Protein AF-A0A538LEH0-F1 (afdb_monomer_lite)

Sequence (180 aa):
MYPFARIGRRARAALLVLVGAIAGGAALAVADIPDTGGVIHGCFTVDSGGAPKPAPNFYVIDPGAGQSCKTGERSLNWSAQGPPGPQGPRGPAGTGLTINTRLIKPSAPAVGHIVVGSGKHKFGSDILALSFGNSSASGAGAGKVKFKEFTVMKKVDKASPLFFKHCASGSHYKTVTISM

Radius of gyration: 37.46 Å; chains: 1; bounding box: 62×91×80 Å

Secondary structure (DSSP, 8-state):
--------HHHHHHHHHHHHHHH---------SS-TTSEEEEEEEB-TTSPBPSSS-EEEE-GGGT--PPTTEEEEEEESSPPPPPPPPPPPPP---B----S--TTSPPSEEEEESSGGG-EEEEEEEEEE-------SS-----PPPEEEEE---TTHHHHHHHHHTTPPPS-EEEE-

Structure (mmCIF, N/CA/C/O backbone):
data_AF-A0A538LEH0-F1
#
_entry.id   AF-A0A538LEH0-F1
#
loop_
_atom_site.group_PDB
_atom_site.id
_atom_site.type_symbol
_atom_site.label_atom_id
_atom_site.label_alt_id
_atom_site.label_comp_id
_atom_site.label_asym_id
_atom_site.label_entity_id
_atom_site.label_seq_id
_atom_site.pdbx_PDB_ins_code
_atom_site.Cartn_x
_atom_site.Cartn_y
_atom_site.Cartn_z
_atom_site.occupancy
_atom_site.B_iso_or_equiv
_atom_site.auth_seq_id
_atom_site.auth_comp_id
_atom_site.auth_asym_id
_atom_site.auth_atom_id
_atom_site.pdbx_PDB_model_num
ATOM 1 N N . MET A 1 1 ? -7.137 -70.575 16.749 1.00 38.94 1 MET A N 1
ATOM 2 C CA . MET A 1 1 ? -6.576 -70.865 18.085 1.00 38.94 1 MET A CA 1
ATOM 3 C C . MET A 1 1 ? -5.643 -69.709 18.443 1.00 38.94 1 MET A C 1
ATOM 5 O O . MET A 1 1 ? -4.494 -69.723 18.037 1.00 38.94 1 MET A O 1
ATOM 9 N N . TYR A 1 2 ? -6.161 -68.660 19.091 1.00 37.16 2 TYR A N 1
ATOM 10 C CA . TYR A 1 2 ? -5.365 -67.553 19.644 1.00 37.16 2 TYR A CA 1
ATOM 11 C C . TYR A 1 2 ? -5.696 -67.477 21.139 1.00 37.16 2 TYR A C 1
ATOM 13 O O . TYR A 1 2 ? -6.874 -67.328 21.471 1.00 37.16 2 TYR A O 1
ATOM 21 N N . PRO A 1 3 ? -4.729 -67.661 22.053 1.00 47.88 3 PRO A N 1
ATOM 22 C CA . PRO A 1 3 ? -5.023 -67.680 23.476 1.00 47.88 3 PRO A CA 1
ATOM 23 C C . PRO A 1 3 ? -5.275 -66.253 23.975 1.00 47.88 3 PRO A C 1
ATOM 25 O O . PRO A 1 3 ? -4.404 -65.389 23.896 1.00 47.88 3 PRO A O 1
ATOM 28 N N . PHE A 1 4 ? -6.465 -66.008 24.525 1.00 47.44 4 PHE A N 1
ATOM 29 C CA . PHE A 1 4 ? -6.741 -64.805 25.305 1.00 47.44 4 PHE A CA 1
ATOM 30 C C . PHE A 1 4 ? -5.928 -64.870 26.604 1.00 47.44 4 PHE A C 1
ATOM 32 O O . PHE A 1 4 ? -6.312 -65.527 27.573 1.00 47.44 4 PHE A O 1
ATOM 39 N N . ALA A 1 5 ? -4.767 -64.216 26.611 1.00 53.06 5 ALA A N 1
ATOM 40 C CA . ALA A 1 5 ? -3.942 -64.070 27.799 1.00 53.06 5 ALA A CA 1
ATOM 41 C C . ALA A 1 5 ? -4.724 -63.315 28.892 1.00 53.06 5 ALA A C 1
ATOM 43 O O . ALA A 1 5 ? -5.289 -62.245 28.655 1.00 53.06 5 ALA A O 1
ATOM 44 N N . ARG A 1 6 ? -4.759 -63.868 30.112 1.00 55.00 6 ARG A N 1
ATOM 45 C CA . ARG A 1 6 ? -5.335 -63.205 31.292 1.00 55.00 6 ARG A CA 1
ATOM 46 C C . ARG A 1 6 ? -4.516 -61.951 31.620 1.00 55.00 6 ARG A C 1
ATOM 48 O O . ARG A 1 6 ? -3.46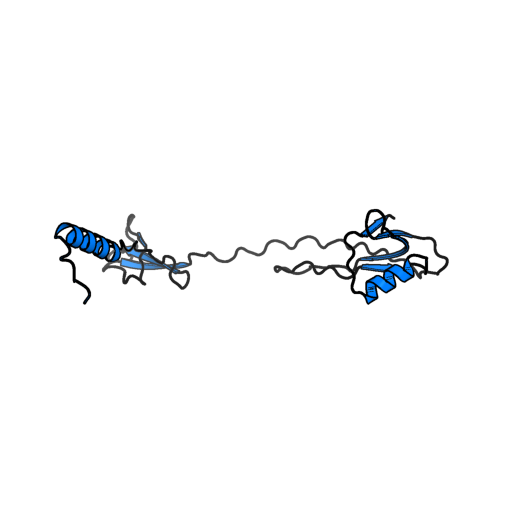4 -62.036 32.243 1.00 55.00 6 ARG A O 1
ATOM 55 N N . ILE A 1 7 ? -5.013 -60.785 31.215 1.00 58.91 7 ILE A N 1
ATOM 56 C CA . ILE A 1 7 ? -4.410 -59.481 31.527 1.00 58.91 7 ILE A CA 1
ATOM 57 C C . ILE A 1 7 ? -4.462 -59.250 33.046 1.00 58.91 7 ILE A C 1
ATOM 59 O O . ILE A 1 7 ? -5.539 -59.186 33.646 1.00 58.91 7 ILE A O 1
ATOM 63 N N . GLY A 1 8 ? -3.284 -59.148 33.669 1.00 60.50 8 GLY A N 1
ATOM 64 C CA . GLY A 1 8 ? -3.117 -59.016 35.116 1.00 60.50 8 GLY A CA 1
ATOM 65 C C . GLY A 1 8 ? -3.699 -57.720 35.693 1.00 60.50 8 GLY A C 1
ATOM 66 O O . GLY A 1 8 ? -3.799 -56.693 35.023 1.00 60.50 8 GLY A O 1
ATOM 67 N N . ARG A 1 9 ? -4.051 -57.753 36.985 1.00 58.47 9 ARG A N 1
ATOM 68 C CA . ARG A 1 9 ? -4.721 -56.659 37.722 1.00 58.47 9 ARG A CA 1
ATOM 69 C C . ARG A 1 9 ? -3.987 -55.309 37.625 1.00 58.47 9 ARG A C 1
ATOM 71 O O . ARG A 1 9 ? -4.636 -54.270 37.590 1.00 58.47 9 ARG A O 1
ATOM 78 N N . ARG A 1 10 ? -2.653 -55.331 37.504 1.00 57.00 10 ARG A N 1
ATOM 79 C CA . ARG A 1 10 ? -1.810 -54.133 37.318 1.00 57.00 10 ARG A CA 1
ATOM 80 C C . ARG A 1 10 ? -1.949 -53.508 35.924 1.00 57.00 10 ARG A C 1
ATOM 82 O O . ARG A 1 10 ? -1.985 -52.290 35.813 1.00 57.00 10 ARG A O 1
ATOM 89 N N . ALA A 1 11 ? -2.115 -54.325 34.885 1.00 60.06 11 ALA A N 1
ATOM 90 C CA . ALA A 1 11 ? -2.344 -53.846 33.522 1.00 60.06 11 ALA A CA 1
ATOM 91 C C . ALA A 1 11 ? -3.757 -53.261 33.346 1.00 60.06 11 ALA A C 1
ATOM 93 O O . ALA A 1 11 ? -3.921 -52.274 32.641 1.00 60.06 11 ALA A O 1
ATOM 94 N N . ARG A 1 12 ? -4.765 -53.794 34.057 1.00 56.72 12 ARG A N 1
ATOM 95 C CA . ARG A 1 12 ? -6.114 -53.192 34.110 1.00 56.72 12 ARG A CA 1
ATOM 96 C C . ARG A 1 12 ? -6.124 -51.825 34.799 1.00 56.72 12 ARG A C 1
ATOM 98 O O . ARG A 1 12 ? -6.805 -50.923 34.330 1.00 56.72 12 ARG A O 1
ATOM 105 N N . ALA A 1 13 ? -5.357 -51.665 35.880 1.00 57.72 13 ALA A N 1
ATOM 106 C CA . ALA A 1 13 ? -5.230 -50.381 36.568 1.00 57.72 13 ALA A CA 1
ATOM 107 C C . ALA A 1 13 ? -4.553 -49.322 35.680 1.00 57.72 13 ALA A C 1
ATOM 109 O O . ALA A 1 13 ? -5.044 -48.202 35.592 1.00 57.72 13 ALA A O 1
ATOM 110 N N . ALA A 1 14 ? -3.492 -49.696 34.956 1.00 58.25 14 ALA A N 1
ATOM 111 C CA . ALA A 1 14 ? -2.831 -48.801 34.004 1.00 58.25 14 ALA A CA 1
ATOM 112 C C . ALA A 1 14 ? -3.769 -48.357 32.865 1.00 58.25 14 ALA A C 1
ATOM 114 O O . ALA A 1 14 ? -3.773 -47.187 32.494 1.00 58.25 14 ALA A O 1
ATOM 115 N N . LEU A 1 15 ? -4.612 -49.264 32.360 1.00 55.53 15 LEU A N 1
ATOM 116 C CA . LEU A 1 15 ? -5.589 -48.964 31.308 1.00 55.53 15 LEU A CA 1
ATOM 117 C C . LEU A 1 15 ? -6.691 -48.004 31.786 1.00 55.53 15 LEU A C 1
ATOM 119 O O . LEU A 1 15 ? -7.082 -47.112 31.042 1.00 55.53 15 LEU A O 1
ATOM 123 N N . LEU A 1 16 ? -7.150 -48.131 33.035 1.00 57.22 16 LEU A N 1
ATOM 124 C CA . LEU A 1 16 ? -8.143 -47.218 33.615 1.00 57.22 16 LEU A CA 1
ATOM 125 C C . LEU A 1 16 ? -7.574 -45.819 33.886 1.00 57.22 16 LEU A C 1
ATOM 127 O O . LEU A 1 16 ? -8.279 -44.836 33.683 1.00 57.22 16 LEU A O 1
ATOM 131 N N . VAL A 1 17 ? -6.303 -45.712 34.285 1.00 58.59 17 VAL A N 1
ATOM 132 C CA . VAL A 1 17 ? -5.624 -44.413 34.439 1.00 58.59 17 VAL A CA 1
ATOM 133 C C . VAL A 1 17 ? -5.439 -43.732 33.079 1.00 58.59 17 VAL A C 1
ATOM 135 O O . VAL A 1 17 ? -5.662 -42.529 32.969 1.00 58.59 17 VAL A O 1
ATOM 138 N N . LEU A 1 18 ? -5.120 -44.495 32.026 1.00 52.88 18 LEU A N 1
ATOM 139 C CA . LEU A 1 18 ? -4.997 -43.958 30.668 1.00 52.88 18 LEU A CA 1
ATOM 140 C C . LEU A 1 18 ? -6.341 -43.449 30.118 1.00 52.88 18 LEU A C 1
ATOM 142 O O . LEU A 1 18 ? -6.390 -42.388 29.509 1.00 52.88 18 LEU A O 1
ATOM 146 N N . VAL A 1 19 ? -7.438 -44.174 30.364 1.00 53.03 19 VAL A N 1
ATOM 147 C CA . VAL A 1 19 ? -8.794 -43.754 29.960 1.00 53.03 19 VAL A CA 1
ATOM 148 C C . VAL A 1 19 ? -9.275 -42.563 30.800 1.00 53.03 19 VAL A C 1
ATOM 150 O O . VAL A 1 19 ? -9.879 -41.636 30.263 1.00 53.03 19 VAL A O 1
ATOM 153 N N . GLY A 1 20 ? -8.947 -42.529 32.096 1.00 49.38 20 GLY A N 1
ATOM 154 C CA . GLY A 1 20 ? -9.235 -41.393 32.976 1.00 49.38 20 GLY A CA 1
ATOM 155 C C . GLY A 1 20 ? -8.518 -40.106 32.556 1.00 49.38 20 GLY A C 1
ATOM 156 O O . GLY A 1 20 ? -9.102 -39.031 32.645 1.00 49.38 20 GLY A O 1
ATOM 157 N N . ALA A 1 21 ? -7.299 -40.206 32.018 1.00 53.34 21 ALA A N 1
ATOM 158 C CA . ALA A 1 21 ? -6.556 -39.059 31.491 1.00 53.34 21 ALA A CA 1
ATOM 159 C C . ALA A 1 21 ? -7.148 -38.487 30.186 1.00 53.34 21 ALA A C 1
ATOM 161 O O . ALA A 1 21 ? -6.946 -37.312 29.899 1.00 53.34 21 ALA A O 1
ATOM 162 N N . ILE A 1 22 ? -7.910 -39.279 29.419 1.00 50.09 22 ILE A N 1
ATOM 163 C CA . ILE A 1 22 ? -8.610 -38.808 28.208 1.00 50.09 22 ILE A CA 1
ATOM 164 C C . ILE A 1 22 ? -9.943 -38.126 28.571 1.00 50.09 22 ILE A C 1
ATOM 166 O O . ILE A 1 22 ? -10.380 -37.218 27.871 1.00 50.09 22 ILE A O 1
ATOM 170 N N . ALA A 1 23 ? -10.570 -38.511 29.689 1.00 44.56 23 ALA A N 1
ATOM 171 C CA . ALA A 1 23 ? -11.797 -37.879 30.191 1.00 44.56 23 ALA A CA 1
ATOM 172 C C . ALA A 1 23 ? -11.540 -36.672 31.120 1.00 44.56 23 ALA A C 1
ATOM 174 O O . ALA A 1 23 ? -12.428 -35.847 31.321 1.00 44.56 23 ALA A O 1
ATOM 175 N N . GLY A 1 24 ? -10.334 -36.549 31.680 1.00 46.44 24 GLY A N 1
ATOM 176 C CA . GLY A 1 24 ? -9.920 -35.465 32.574 1.00 46.44 24 GLY A CA 1
ATOM 177 C C . GLY A 1 24 ? -9.430 -34.218 31.838 1.00 46.44 24 GLY A C 1
ATOM 178 O O . GLY A 1 24 ? -8.348 -33.718 32.132 1.00 46.44 24 GLY A O 1
ATOM 179 N N . GLY A 1 25 ? -10.194 -33.724 30.865 1.00 44.69 25 GLY A N 1
ATOM 180 C CA . GLY A 1 25 ? -9.933 -32.420 30.265 1.00 44.69 25 GLY A CA 1
ATOM 181 C C . GLY A 1 25 ? -10.299 -31.323 31.260 1.00 44.69 25 GLY A C 1
ATOM 182 O O . GLY A 1 25 ? -11.479 -31.074 31.493 1.00 44.69 25 GLY A O 1
ATOM 183 N N . ALA A 1 26 ? -9.307 -30.653 31.847 1.00 48.19 26 ALA A N 1
ATOM 184 C CA . ALA A 1 26 ? -9.532 -29.340 32.435 1.00 48.19 26 ALA A CA 1
ATOM 185 C C . ALA A 1 26 ? -9.948 -28.409 31.290 1.00 48.19 26 ALA A C 1
ATOM 187 O O . ALA A 1 26 ? -9.103 -27.921 30.540 1.00 48.19 26 ALA A O 1
ATOM 188 N N . ALA A 1 27 ? -11.256 -28.223 31.108 1.00 45.22 27 ALA A N 1
ATOM 189 C CA . ALA A 1 27 ? -11.771 -27.166 30.262 1.00 45.22 27 ALA A CA 1
ATOM 190 C C . ALA A 1 27 ? -11.332 -25.851 30.908 1.00 45.22 27 ALA A C 1
ATOM 192 O O . ALA A 1 27 ? -11.924 -25.388 31.882 1.00 45.22 27 ALA A O 1
ATOM 193 N N . LEU A 1 28 ? -10.235 -25.281 30.411 1.00 44.34 28 LEU A N 1
ATOM 194 C CA . LEU A 1 28 ? -9.966 -23.869 30.609 1.00 44.34 28 LEU A CA 1
ATOM 195 C C . LEU A 1 28 ? -11.196 -23.168 30.034 1.00 44.34 28 LEU A C 1
ATOM 197 O O . LEU A 1 28 ? -11.441 -23.258 28.832 1.00 44.34 28 LEU A O 1
ATOM 201 N N . ALA A 1 29 ? -12.018 -22.576 30.899 1.00 48.16 29 ALA A N 1
ATOM 202 C CA . ALA A 1 29 ? -13.119 -21.729 30.480 1.00 48.16 29 ALA A CA 1
ATOM 203 C C . ALA A 1 29 ? -12.494 -20.510 29.797 1.00 48.16 29 ALA A C 1
ATOM 205 O O . ALA A 1 29 ? -12.155 -19.521 30.443 1.00 48.16 29 ALA A O 1
ATOM 206 N N . VAL A 1 30 ? -12.228 -20.639 28.500 1.00 51.69 30 VAL A N 1
ATOM 207 C CA . VAL A 1 30 ? -11.904 -19.506 27.650 1.00 51.69 30 VAL A CA 1
ATOM 208 C C . VAL A 1 30 ? -13.203 -18.725 27.566 1.00 51.69 30 VAL A C 1
ATOM 210 O O . VAL A 1 30 ? -14.153 -19.180 26.941 1.00 51.69 30 VAL A O 1
ATOM 213 N N . ALA A 1 31 ? -13.273 -17.620 28.301 1.00 58.66 31 ALA A N 1
ATOM 214 C CA . ALA A 1 31 ? -14.353 -16.670 28.122 1.00 58.66 31 ALA A CA 1
ATOM 215 C C . ALA A 1 31 ? -14.130 -15.984 26.771 1.00 58.66 31 ALA A C 1
ATOM 217 O O . ALA A 1 31 ? -13.056 -15.411 26.552 1.00 58.66 31 ALA A O 1
ATOM 218 N N . ASP A 1 32 ? -15.118 -16.045 25.879 1.00 65.00 32 ASP A N 1
ATOM 219 C CA . ASP A 1 32 ? -15.100 -15.309 24.609 1.00 65.00 32 ASP A CA 1
ATOM 220 C C . ASP A 1 32 ? -15.456 -13.846 24.901 1.00 65.00 32 ASP A C 1
ATOM 222 O O . ASP A 1 32 ? -16.566 -13.369 24.675 1.00 65.00 32 ASP A O 1
ATOM 226 N N . ILE A 1 33 ? -14.495 -13.140 25.502 1.00 72.56 33 ILE A N 1
ATOM 227 C CA . ILE A 1 33 ? -14.541 -11.700 25.738 1.00 72.56 33 ILE A CA 1
ATOM 228 C C . ILE A 1 33 ? -13.459 -11.082 24.847 1.00 72.56 33 ILE A C 1
ATOM 230 O O . ILE A 1 33 ? -12.271 -11.224 25.155 1.00 72.56 33 ILE A O 1
ATOM 234 N N . PRO A 1 34 ? -13.812 -10.373 23.765 1.00 82.75 34 PRO A N 1
ATOM 235 C CA . PRO A 1 34 ? -15.151 -9.931 23.356 1.00 82.75 34 PRO A CA 1
ATOM 236 C C . PRO A 1 34 ? -15.981 -11.061 22.730 1.00 82.75 34 PRO A C 1
ATOM 238 O O . PRO A 1 34 ? -15.404 -12.026 22.233 1.00 82.75 34 PRO A O 1
ATOM 241 N N . ASP A 1 35 ? -17.309 -10.908 22.702 1.00 84.56 35 ASP A N 1
ATOM 242 C CA . ASP A 1 35 ? -18.204 -11.875 22.060 1.00 84.56 35 ASP A CA 1
ATOM 243 C C . ASP A 1 35 ? -17.914 -12.016 20.550 1.00 84.56 35 ASP A C 1
ATOM 245 O O . ASP A 1 35 ? -17.121 -11.275 19.958 1.00 84.56 35 ASP A O 1
ATOM 249 N N . THR A 1 36 ? -18.605 -12.937 19.870 1.00 83.62 36 THR A N 1
ATOM 250 C CA . THR A 1 36 ? -18.440 -13.124 18.413 1.00 83.62 36 THR A CA 1
ATOM 251 C C . THR A 1 36 ? -18.724 -11.863 17.577 1.00 83.62 36 THR A C 1
ATOM 253 O O . THR A 1 36 ? -18.316 -11.797 16.418 1.00 83.62 36 THR A O 1
ATOM 256 N N . GLY A 1 37 ? -19.415 -10.866 18.141 1.00 81.81 37 GLY A N 1
ATOM 257 C CA . GLY A 1 37 ? -19.692 -9.563 17.538 1.00 81.81 37 GLY A CA 1
ATOM 258 C C . GLY A 1 37 ? -18.706 -8.454 17.931 1.00 81.81 37 GLY A C 1
ATOM 259 O O . GLY A 1 37 ? -18.876 -7.320 17.483 1.00 81.81 37 GLY A O 1
ATOM 260 N N . GLY A 1 38 ? -17.677 -8.742 18.736 1.00 86.75 38 GLY A N 1
ATOM 261 C CA . GLY A 1 38 ? -16.699 -7.758 19.207 1.00 86.75 38 GLY A CA 1
ATOM 262 C C . GLY A 1 38 ? -17.158 -6.931 20.416 1.00 86.75 38 GLY A C 1
ATOM 263 O O . GLY A 1 38 ? -16.517 -5.926 20.746 1.00 86.75 38 GLY A O 1
ATOM 264 N N . VAL A 1 39 ? -18.252 -7.321 21.074 1.00 89.69 39 VAL A N 1
ATOM 265 C CA . VAL A 1 39 ? -18.857 -6.614 22.207 1.00 89.69 39 VAL A CA 1
ATOM 266 C C . VAL A 1 39 ? -18.393 -7.226 23.526 1.00 89.69 39 VAL A C 1
ATOM 268 O O . VAL A 1 39 ? -18.382 -8.437 23.724 1.00 89.69 39 VAL A O 1
ATOM 271 N N . ILE A 1 40 ? -18.002 -6.365 24.458 1.00 92.62 40 ILE A N 1
ATOM 272 C CA . ILE A 1 40 ? -17.715 -6.718 25.841 1.00 92.62 40 ILE A CA 1
ATOM 273 C C . ILE A 1 40 ? -18.951 -6.390 26.675 1.00 92.62 40 ILE A C 1
ATOM 275 O O . ILE A 1 40 ? -19.482 -5.277 26.611 1.00 92.62 40 ILE A O 1
ATOM 279 N N . HIS A 1 41 ? -19.389 -7.362 27.469 1.00 93.44 41 HIS A N 1
ATOM 280 C CA . HIS A 1 41 ? -20.551 -7.257 28.338 1.00 93.44 41 HIS A CA 1
ATOM 281 C C . HIS A 1 41 ? -20.116 -7.139 29.794 1.00 93.44 41 HIS A C 1
ATOM 283 O O . HIS A 1 41 ? -19.302 -7.919 30.278 1.00 93.44 41 HIS A O 1
ATOM 289 N N . GLY A 1 42 ? -20.676 -6.184 30.523 1.00 94.50 42 GLY A N 1
ATOM 290 C CA . GLY A 1 42 ? -20.444 -6.034 31.951 1.00 94.50 42 GLY A CA 1
ATOM 291 C C . GLY A 1 42 ? -21.723 -5.729 32.708 1.00 94.50 42 GLY A C 1
ATOM 292 O O . GLY A 1 42 ? -22.737 -5.330 32.134 1.00 94.50 42 GLY A O 1
ATOM 293 N N . CYS A 1 43 ? -21.657 -5.911 34.017 1.00 96.06 43 CYS A N 1
ATOM 294 C CA . CYS A 1 43 ? -22.725 -5.597 34.947 1.00 96.06 43 CYS A CA 1
ATOM 295 C C . CYS A 1 43 ? -22.199 -4.656 36.021 1.00 96.06 43 CYS A C 1
ATOM 297 O O . CYS A 1 43 ? -21.053 -4.780 36.461 1.00 96.06 43 CYS A O 1
ATOM 299 N N . PHE A 1 44 ? -23.045 -3.725 36.459 1.00 96.19 44 PHE A N 1
ATOM 300 C CA . PHE A 1 44 ? -22.762 -2.901 37.624 1.00 96.19 44 PHE A CA 1
ATOM 301 C C . PHE A 1 44 ? -23.941 -2.803 38.583 1.00 96.19 44 PHE A C 1
ATOM 303 O O . PHE A 1 44 ? -25.094 -2.781 38.160 1.00 96.19 44 PHE A O 1
ATOM 310 N N . THR A 1 45 ? -23.664 -2.711 39.884 1.00 95.50 45 THR A N 1
ATOM 311 C CA . THR A 1 45 ? -24.715 -2.582 40.903 1.00 95.50 45 THR A CA 1
ATOM 312 C C . THR A 1 45 ? -25.281 -1.167 40.946 1.00 95.50 45 THR A C 1
ATOM 314 O O . THR A 1 45 ? -24.521 -0.190 40.962 1.00 95.50 45 THR A O 1
ATOM 317 N N . VAL A 1 46 ? -26.604 -1.065 41.063 1.00 94.31 46 VAL A N 1
ATOM 318 C CA . VAL A 1 46 ? -27.327 0.200 41.237 1.00 94.31 46 VAL A CA 1
ATOM 319 C C . VAL A 1 46 ? -27.995 0.285 42.610 1.00 94.31 46 VAL A C 1
ATOM 321 O O . VAL A 1 46 ? -28.220 -0.727 43.279 1.00 94.31 46 VAL A O 1
ATOM 324 N N . ASP A 1 47 ? -28.261 1.498 43.083 1.00 93.12 47 ASP A N 1
ATOM 325 C CA . ASP A 1 47 ? -29.111 1.741 44.248 1.00 93.12 47 ASP A CA 1
ATOM 326 C C . ASP A 1 47 ? -30.610 1.619 43.901 1.00 93.12 47 ASP A C 1
ATOM 328 O O . ASP A 1 47 ? -30.990 1.316 42.768 1.00 93.12 47 ASP A O 1
ATOM 332 N N . SER A 1 48 ? -31.482 1.834 44.889 1.00 88.62 48 SER A N 1
ATOM 333 C CA . SER A 1 48 ? -32.938 1.806 44.695 1.00 88.62 48 SER A CA 1
ATOM 334 C C . SER A 1 48 ? -33.450 2.903 43.751 1.00 88.62 48 SER A C 1
ATOM 336 O O . SER A 1 48 ? -34.540 2.759 43.203 1.00 88.62 48 SER A O 1
ATOM 338 N N . GLY A 1 49 ? -32.674 3.972 43.541 1.00 88.44 49 GLY A N 1
ATOM 339 C CA . GLY A 1 49 ? -32.948 5.034 42.572 1.00 88.44 49 GLY A CA 1
ATOM 340 C C . GLY A 1 49 ? -32.403 4.745 41.169 1.00 88.44 49 GLY A C 1
ATOM 341 O O . GLY A 1 49 ? -32.674 5.502 40.239 1.00 88.44 49 GLY A O 1
ATOM 342 N N . GLY A 1 50 ? -31.659 3.650 40.988 1.00 86.69 50 GLY A N 1
ATOM 343 C CA . GLY A 1 50 ? -31.036 3.272 39.722 1.00 86.69 50 GLY A CA 1
ATOM 344 C C . GLY A 1 50 ? -29.672 3.919 39.457 1.00 86.69 50 GLY A C 1
ATOM 345 O O . GLY A 1 50 ? -29.132 3.721 38.367 1.00 86.69 50 GLY A O 1
ATOM 346 N N . ALA A 1 51 ? -29.102 4.660 40.410 1.00 89.44 51 ALA A N 1
ATOM 347 C CA . ALA A 1 51 ? -27.775 5.248 40.280 1.00 89.44 51 ALA A CA 1
ATOM 348 C C . ALA A 1 51 ? -26.674 4.207 40.567 1.00 89.44 51 ALA A C 1
ATOM 350 O O . ALA A 1 51 ? -26.862 3.335 41.420 1.00 89.44 51 ALA A O 1
ATOM 351 N N . PRO A 1 52 ? -25.513 4.264 39.884 1.00 91.56 52 PRO A N 1
ATOM 352 C CA . PRO A 1 52 ? -24.393 3.369 40.165 1.00 91.56 52 PRO A CA 1
ATOM 353 C C . PRO A 1 52 ? -23.896 3.523 41.607 1.00 91.56 52 PRO A C 1
ATOM 355 O O . PRO A 1 52 ? -23.615 4.633 42.059 1.00 91.56 52 PRO A O 1
ATOM 358 N N . LYS A 1 53 ? -23.732 2.406 42.322 1.00 92.31 53 LYS A N 1
ATOM 359 C CA . LYS A 1 53 ? -23.097 2.409 43.652 1.00 92.31 53 LYS A CA 1
ATOM 360 C C . LYS A 1 53 ? -21.595 2.721 43.555 1.00 92.31 53 LYS A C 1
ATOM 362 O O . LYS A 1 53 ? -21.008 2.468 42.508 1.00 92.31 53 LYS A O 1
ATOM 367 N N . PRO A 1 54 ? -20.943 3.231 44.613 1.00 89.81 54 PRO A N 1
ATOM 368 C CA . PRO A 1 54 ? -19.490 3.407 44.625 1.00 89.81 54 PRO A CA 1
ATOM 369 C C . PRO A 1 54 ? -18.739 2.072 44.464 1.00 89.81 54 PRO A C 1
ATOM 371 O O . PRO A 1 54 ? -19.260 1.009 44.800 1.00 89.81 54 PRO A O 1
ATOM 374 N N . ALA A 1 55 ? -17.515 2.138 43.934 1.00 84.06 55 ALA A N 1
ATOM 375 C CA . ALA A 1 55 ? -16.681 0.974 43.632 1.00 84.06 55 ALA A CA 1
ATOM 376 C C . ALA A 1 55 ? -16.277 0.161 44.891 1.00 84.06 55 ALA A C 1
ATOM 378 O O . ALA A 1 55 ? -16.145 0.750 45.967 1.00 84.06 55 ALA A O 1
ATOM 379 N N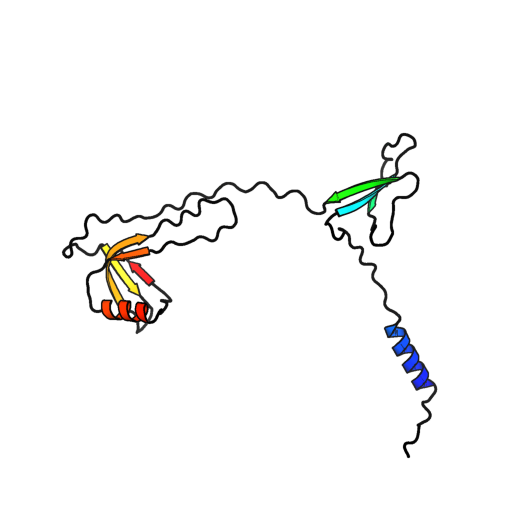 . PRO A 1 56 ? -16.005 -1.158 44.765 1.00 78.38 56 PRO A N 1
ATOM 380 C CA . PRO A 1 56 ? -16.070 -1.961 43.540 1.00 78.38 56 PRO A CA 1
ATOM 381 C C . PRO A 1 56 ? -17.508 -2.401 43.229 1.00 78.38 56 PRO A C 1
ATOM 383 O O . PRO A 1 56 ? -18.136 -3.115 44.005 1.00 78.38 56 PRO A O 1
ATOM 386 N N . ASN A 1 57 ? -18.025 -1.983 42.074 1.00 90.31 57 ASN A N 1
ATOM 387 C CA . ASN A 1 57 ? -19.419 -2.186 41.682 1.00 90.31 57 ASN A CA 1
ATOM 388 C C . ASN A 1 57 ? -19.577 -2.732 40.258 1.00 90.31 57 ASN A C 1
ATOM 390 O O . ASN A 1 57 ? -20.716 -2.852 39.832 1.00 90.31 57 ASN A O 1
ATOM 394 N N . PHE A 1 58 ? -18.489 -3.018 39.532 1.00 94.00 58 PHE A N 1
ATOM 395 C CA . PHE A 1 58 ? -18.491 -3.408 38.119 1.00 94.00 58 PHE A CA 1
ATOM 396 C C . PHE A 1 58 ? -17.714 -4.710 37.891 1.00 94.00 58 PHE A C 1
ATOM 398 O O . PHE A 1 58 ? -16.633 -4.890 38.453 1.00 94.00 58 PHE A O 1
ATOM 405 N N . TYR A 1 59 ? -18.238 -5.590 37.040 1.00 93.25 59 TYR A N 1
ATOM 406 C CA . TYR A 1 59 ? -17.551 -6.797 36.583 1.00 93.25 59 TYR A CA 1
ATOM 407 C C . TYR A 1 59 ? -17.979 -7.178 35.161 1.00 93.25 59 TYR A C 1
ATOM 409 O O . TYR A 1 59 ? -19.062 -6.814 34.706 1.00 93.25 59 TYR A O 1
ATOM 417 N N . VAL A 1 60 ? -17.109 -7.903 34.457 1.00 94.06 60 VAL A N 1
ATOM 418 C CA . VAL A 1 60 ? -17.349 -8.398 33.092 1.00 94.06 60 VAL A CA 1
ATOM 419 C C . VAL A 1 60 ? -18.064 -9.748 33.159 1.00 94.06 60 VAL A C 1
ATOM 421 O O . VAL A 1 60 ? -17.774 -10.547 34.050 1.00 94.06 60 VAL A O 1
ATOM 424 N N . ILE A 1 61 ? -18.990 -9.989 32.234 1.00 93.19 61 ILE A N 1
ATOM 425 C CA . ILE A 1 61 ? -19.723 -11.249 32.089 1.00 93.19 61 ILE A CA 1
ATOM 426 C C . ILE A 1 61 ? -19.529 -11.838 30.691 1.00 93.19 61 ILE A C 1
ATOM 428 O O . ILE A 1 61 ? -19.266 -11.112 29.734 1.00 93.19 61 ILE A O 1
ATOM 432 N N . ASP A 1 62 ? -19.719 -13.149 30.582 1.00 91.50 62 ASP A N 1
ATOM 433 C CA . ASP A 1 62 ? -19.793 -13.887 29.320 1.00 91.50 62 ASP A CA 1
ATOM 434 C C . ASP A 1 62 ? -21.221 -14.441 29.112 1.00 91.50 62 ASP A C 1
ATOM 436 O O . ASP A 1 62 ? -21.571 -15.498 29.657 1.00 91.50 62 ASP A O 1
ATOM 440 N N . PRO A 1 63 ? -22.078 -13.739 28.343 1.00 89.69 63 PRO A N 1
ATOM 441 C CA . PRO A 1 63 ? -23.413 -14.228 28.005 1.00 89.69 63 PRO A CA 1
ATOM 442 C C . PRO A 1 63 ? -23.414 -15.529 27.192 1.00 89.69 63 PRO A C 1
ATOM 444 O O . PRO A 1 63 ? -24.368 -16.299 27.296 1.00 89.69 63 PRO A O 1
ATOM 447 N N . GLY A 1 64 ? -22.357 -15.808 26.418 1.00 85.94 64 GLY A N 1
ATOM 448 C CA . GLY A 1 64 ? -22.196 -17.060 25.672 1.00 85.94 64 GLY A CA 1
ATOM 449 C C . GLY A 1 64 ? -22.005 -18.265 26.595 1.00 85.94 64 GLY A C 1
ATOM 450 O O . GLY A 1 64 ? -22.496 -19.356 26.309 1.00 85.94 64 GLY A O 1
ATOM 451 N N . ALA A 1 65 ? -21.396 -18.041 27.761 1.00 87.69 65 ALA A N 1
ATOM 452 C CA . ALA A 1 65 ? -21.309 -19.004 28.857 1.00 87.69 65 ALA A CA 1
ATOM 453 C C . ALA A 1 65 ? -22.555 -19.022 29.775 1.00 87.69 65 ALA A C 1
ATOM 455 O O . ALA A 1 65 ? -22.541 -19.670 30.825 1.00 87.69 65 ALA A O 1
ATOM 456 N N . GLY A 1 66 ? -23.632 -18.314 29.413 1.00 88.50 66 GLY A N 1
ATOM 457 C CA . GLY A 1 66 ? -24.877 -18.253 30.184 1.00 88.50 66 GLY A CA 1
ATOM 458 C C . GLY A 1 66 ? -24.840 -17.309 31.390 1.00 88.50 66 GLY A C 1
ATOM 459 O O . GLY A 1 66 ? -25.695 -17.413 32.270 1.00 88.50 66 GLY A O 1
ATOM 460 N N . GLN A 1 67 ? -23.867 -16.396 31.466 1.00 92.19 67 GLN A N 1
ATOM 461 C CA . GLN A 1 67 ? -23.811 -15.397 32.532 1.00 92.19 67 GLN A CA 1
ATOM 462 C C . GLN A 1 67 ? -24.740 -14.212 32.238 1.00 92.19 67 GLN A C 1
ATOM 464 O O . GLN A 1 67 ? -24.858 -13.746 31.108 1.00 92.19 67 GLN A O 1
ATOM 469 N N . SER A 1 68 ? -25.375 -13.678 33.279 1.00 93.38 68 SER A N 1
ATOM 470 C CA . SER A 1 68 ? -26.256 -12.511 33.193 1.00 93.38 68 SER A CA 1
ATOM 471 C C . SER A 1 68 ? -26.129 -11.637 34.438 1.00 93.38 68 SER A C 1
ATOM 473 O O . SER A 1 68 ? -25.704 -12.114 35.493 1.00 93.38 68 SER A O 1
ATOM 475 N N . CYS A 1 69 ? -26.542 -10.371 34.341 1.00 95.06 69 CYS A N 1
ATOM 476 C CA . CYS A 1 69 ? -26.578 -9.485 35.504 1.00 95.06 69 CYS A CA 1
ATOM 477 C C . CYS A 1 69 ? -27.537 -10.010 36.578 1.00 95.06 69 CYS A C 1
ATOM 479 O O . CYS A 1 69 ? -28.585 -10.589 36.276 1.00 95.06 69 CYS A O 1
ATOM 481 N N . LYS A 1 70 ? -27.168 -9.801 37.842 1.00 93.44 70 LYS A N 1
ATOM 482 C CA . LYS A 1 70 ? -27.945 -10.231 39.008 1.00 93.44 70 LYS A CA 1
ATOM 483 C C . LYS A 1 70 ? -29.027 -9.203 39.343 1.00 93.44 70 LYS A C 1
ATOM 485 O O . LYS A 1 70 ? -29.015 -8.066 38.874 1.00 93.44 70 LYS A O 1
ATOM 490 N N . THR A 1 71 ? -29.967 -9.585 40.203 1.00 92.12 71 THR A N 1
ATOM 491 C CA . THR A 1 71 ? -30.973 -8.655 40.733 1.00 92.12 71 THR A CA 1
ATOM 492 C C . THR A 1 71 ? -30.298 -7.466 41.424 1.00 92.12 71 THR A C 1
ATOM 494 O O . THR A 1 71 ? -29.457 -7.653 42.300 1.00 92.12 71 THR A O 1
ATOM 497 N N . GLY A 1 72 ? -30.686 -6.242 41.049 1.00 90.31 72 GLY A N 1
ATOM 498 C CA . GLY A 1 72 ? -30.070 -5.006 41.554 1.00 90.31 72 GLY A CA 1
ATOM 499 C C . GLY A 1 72 ? -28.858 -4.522 40.746 1.00 90.31 72 GLY A C 1
ATOM 500 O O . GLY A 1 72 ? -28.173 -3.591 41.171 1.00 90.31 72 GLY A O 1
ATOM 501 N N . GLU A 1 73 ? -28.598 -5.123 39.584 1.00 95.88 73 GLU A N 1
ATOM 502 C CA . GLU A 1 73 ? -27.554 -4.706 38.647 1.00 95.88 73 GLU A CA 1
ATOM 503 C C . GLU A 1 73 ? -28.135 -4.224 37.311 1.00 95.88 73 GLU A C 1
ATOM 505 O O . GLU A 1 73 ? -29.272 -4.527 36.946 1.00 95.88 73 GLU A O 1
ATOM 510 N N . ARG A 1 74 ? -27.327 -3.470 36.563 1.00 94.38 74 ARG A N 1
ATOM 511 C CA . ARG A 1 74 ? -27.601 -3.057 35.185 1.00 94.38 74 ARG A CA 1
ATOM 512 C C . ARG A 1 74 ? -26.474 -3.490 34.257 1.00 94.38 74 ARG A C 1
ATOM 514 O O . ARG A 1 74 ? -25.314 -3.523 34.657 1.00 94.38 74 ARG A O 1
ATOM 521 N N . SER A 1 75 ? -26.836 -3.794 33.013 1.00 94.25 75 SER A N 1
ATOM 522 C CA . SER A 1 75 ? -25.889 -4.146 31.953 1.00 94.25 75 SER A CA 1
ATOM 523 C C . SER A 1 75 ? -25.234 -2.895 31.363 1.00 94.25 75 SER A C 1
ATOM 525 O O . SER A 1 75 ? -25.894 -1.876 31.149 1.00 94.25 75 SER A O 1
ATOM 527 N N . LEU A 1 76 ? -23.937 -2.994 31.087 1.00 93.25 76 LEU A N 1
ATOM 528 C CA . LEU A 1 76 ? -23.148 -2.041 30.320 1.00 93.25 76 LEU A CA 1
ATOM 529 C C . LEU A 1 76 ? -22.381 -2.816 29.249 1.00 93.25 76 LEU A C 1
ATOM 531 O O . LEU A 1 76 ? -21.571 -3.676 29.581 1.00 93.25 76 LEU A O 1
ATOM 535 N N . ASN A 1 77 ? -22.615 -2.488 27.981 1.00 92.62 77 ASN A N 1
ATOM 536 C CA . ASN A 1 77 ? -21.984 -3.163 26.849 1.00 92.62 77 ASN A CA 1
ATOM 537 C C . ASN A 1 77 ? -21.162 -2.158 26.041 1.00 92.62 77 ASN A C 1
ATOM 539 O O . ASN A 1 77 ? -21.640 -1.052 25.777 1.00 92.62 77 ASN A O 1
ATOM 543 N N . TRP A 1 78 ? -19.947 -2.527 25.640 1.00 91.19 78 TRP A N 1
ATOM 544 C CA . TRP A 1 78 ? -19.079 -1.672 24.829 1.00 91.19 78 TRP A CA 1
ATOM 545 C C . TRP A 1 78 ? -18.251 -2.487 23.839 1.00 91.19 78 TRP A C 1
ATOM 547 O O . TRP A 1 78 ? -17.930 -3.642 24.084 1.00 91.19 78 TRP A O 1
ATOM 557 N N . SER A 1 79 ? -17.896 -1.889 22.703 1.00 86.75 79 SER A N 1
ATOM 558 C CA . SER A 1 79 ? -17.023 -2.533 21.716 1.00 86.75 79 SER A CA 1
ATOM 559 C C . SER A 1 79 ? -15.580 -2.581 22.219 1.00 86.75 79 SER A C 1
ATOM 561 O O . SER A 1 79 ? -15.064 -1.584 22.730 1.00 86.75 79 SER A O 1
ATOM 563 N N . ALA A 1 80 ? -14.905 -3.712 22.013 1.00 82.38 80 ALA A N 1
ATOM 564 C CA . ALA A 1 80 ? -13.477 -3.851 22.296 1.00 82.38 80 ALA A CA 1
ATOM 565 C C . ALA A 1 80 ? -12.603 -2.987 21.379 1.00 82.38 80 ALA A C 1
ATOM 567 O O . ALA A 1 80 ? -11.502 -2.581 21.752 1.00 82.38 80 ALA A O 1
ATOM 568 N N . GLN A 1 81 ? -13.105 -2.686 20.180 1.00 79.31 81 GLN A N 1
ATOM 569 C CA . GLN A 1 81 ? -12.440 -1.808 19.235 1.00 79.31 81 GLN A CA 1
ATOM 570 C C . GLN A 1 81 ? -13.083 -0.422 19.270 1.00 79.31 81 GLN A C 1
ATOM 572 O O . GLN A 1 81 ? -14.282 -0.266 19.023 1.00 79.31 81 GLN A O 1
ATOM 577 N N . GLY A 1 82 ? -12.268 0.589 19.575 1.00 71.69 82 GLY A N 1
ATOM 578 C CA . GLY A 1 82 ? -12.654 1.988 19.422 1.00 71.69 82 GLY A CA 1
ATOM 579 C C . GLY A 1 82 ? -12.878 2.357 17.949 1.00 71.69 82 GLY A C 1
ATOM 580 O O . GLY A 1 82 ? -12.471 1.610 17.054 1.00 71.69 82 GLY A O 1
ATOM 581 N N . PRO A 1 83 ? -13.510 3.510 17.670 1.00 73.75 83 PRO A N 1
ATOM 582 C CA . PRO A 1 83 ? -13.679 3.981 16.301 1.00 73.75 83 PRO A CA 1
ATOM 583 C C . PRO A 1 83 ? -12.313 4.084 15.599 1.00 73.75 83 PRO A C 1
ATOM 585 O O . PRO A 1 83 ? -11.325 4.451 16.246 1.00 73.75 83 PRO A O 1
ATOM 588 N N . PRO A 1 84 ? -12.227 3.783 14.289 1.00 80.81 84 PRO A N 1
ATOM 589 C CA . PRO A 1 84 ? -11.013 4.022 13.523 1.00 80.81 84 PRO A CA 1
ATOM 590 C C . PRO A 1 84 ? -10.532 5.463 13.721 1.00 80.81 84 PRO A C 1
ATOM 592 O O . PRO A 1 84 ? -11.333 6.399 13.681 1.00 80.81 84 PRO A O 1
ATOM 595 N N . GLY A 1 85 ? -9.228 5.645 13.943 1.00 76.69 85 GLY A N 1
ATOM 596 C CA . GLY A 1 85 ? -8.647 6.982 14.054 1.00 76.69 85 GLY A CA 1
ATOM 597 C C . GLY A 1 85 ? -8.902 7.805 12.782 1.00 76.69 85 GLY A C 1
ATOM 598 O O . GLY A 1 85 ? -9.086 7.226 11.705 1.00 76.69 85 GLY A O 1
ATOM 599 N N . PRO A 1 86 ? -8.905 9.149 12.870 1.00 81.62 86 PRO A N 1
ATOM 600 C CA . PRO A 1 86 ? -9.013 9.978 11.682 1.00 81.62 86 PRO A CA 1
ATOM 601 C C . PRO A 1 86 ? -7.886 9.620 10.719 1.00 81.62 86 PRO A C 1
ATOM 603 O O . PRO A 1 86 ? -6.752 9.342 11.117 1.00 81.62 86 PRO A O 1
ATOM 606 N N . GLN A 1 87 ? -8.201 9.629 9.432 1.00 79.25 87 GLN A N 1
ATOM 607 C CA . GLN A 1 87 ? -7.192 9.416 8.414 1.00 79.25 87 GLN A CA 1
ATOM 608 C C . GLN A 1 87 ? -6.084 10.476 8.549 1.00 79.25 87 GLN A C 1
ATOM 610 O O . GLN A 1 87 ? -6.368 11.665 8.705 1.00 79.25 87 GLN A O 1
ATOM 615 N N . GLY A 1 88 ? -4.822 10.04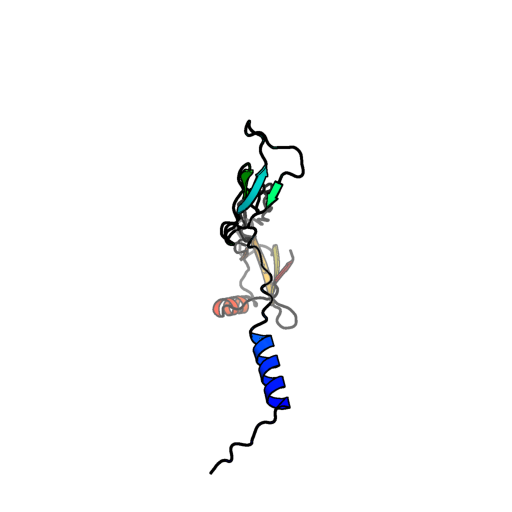7 8.468 1.00 72.00 88 GLY A N 1
ATOM 616 C CA . GLY A 1 88 ? -3.681 10.960 8.492 1.00 72.00 88 GLY A CA 1
ATOM 617 C C . GLY A 1 88 ? -3.714 11.983 7.343 1.00 72.00 88 GLY A C 1
ATOM 618 O O . GLY A 1 88 ? -4.382 11.755 6.324 1.00 72.00 88 GLY A O 1
ATOM 619 N N . PRO A 1 89 ? -2.979 13.104 7.471 1.00 74.06 89 PRO A N 1
ATOM 620 C CA . PRO A 1 89 ? -2.881 14.100 6.414 1.00 74.06 89 PRO A CA 1
ATOM 621 C C . PRO A 1 89 ? -2.358 13.466 5.126 1.00 74.06 89 PRO A C 1
ATOM 623 O O . PRO A 1 89 ? -1.547 12.537 5.130 1.00 74.06 89 PRO A O 1
ATOM 626 N N . ARG A 1 90 ? -2.823 13.986 3.994 1.00 69.62 90 ARG A N 1
ATOM 627 C CA . ARG A 1 90 ? -2.343 13.559 2.684 1.00 69.62 90 ARG A CA 1
ATOM 628 C C . ARG A 1 90 ? -0.836 13.818 2.571 1.00 69.62 90 ARG A C 1
ATOM 630 O O . ARG A 1 90 ? -0.383 14.930 2.826 1.00 69.62 90 ARG A O 1
ATOM 637 N N . GLY A 1 91 ? -0.080 12.807 2.140 1.00 61.97 91 GLY A N 1
ATOM 638 C CA . GLY A 1 91 ? 1.341 12.966 1.830 1.00 61.97 91 GLY A CA 1
ATOM 639 C C . GLY A 1 91 ? 1.574 13.989 0.706 1.00 61.97 91 GLY A C 1
ATOM 640 O O . GLY A 1 91 ? 0.682 14.199 -0.127 1.00 61.97 91 GLY A O 1
ATOM 641 N N . PRO A 1 92 ? 2.752 14.635 0.654 1.00 60.81 92 PRO A N 1
ATOM 642 C CA . PRO A 1 92 ? 3.070 15.594 -0.398 1.00 60.81 92 PRO A CA 1
ATOM 643 C C . PRO A 1 92 ? 2.931 14.944 -1.781 1.00 60.81 92 PRO A C 1
ATOM 645 O O . PRO A 1 92 ? 3.227 13.762 -1.967 1.00 60.81 92 PRO A O 1
ATOM 648 N N . ALA A 1 93 ? 2.461 15.713 -2.765 1.00 61.53 93 ALA A N 1
ATOM 649 C CA . ALA A 1 93 ? 2.432 15.240 -4.143 1.00 61.53 93 ALA A CA 1
ATOM 650 C C . ALA A 1 93 ? 3.865 14.936 -4.606 1.00 61.53 93 ALA A C 1
ATOM 652 O O . ALA A 1 93 ? 4.760 15.761 -4.428 1.00 61.53 93 ALA A O 1
ATOM 653 N N . GLY A 1 94 ? 4.080 13.765 -5.211 1.00 55.34 94 GLY A N 1
ATOM 654 C CA . GLY A 1 94 ? 5.359 13.451 -5.839 1.00 55.34 94 GLY A CA 1
ATOM 655 C C . GLY A 1 94 ? 5.652 14.452 -6.955 1.00 55.34 94 GLY A C 1
ATOM 656 O O . GLY A 1 94 ? 4.830 14.646 -7.854 1.00 55.34 94 GLY A O 1
ATOM 657 N N . THR A 1 95 ? 6.815 15.093 -6.904 1.00 50.50 95 THR A N 1
ATOM 658 C CA . THR A 1 95 ? 7.320 15.949 -7.977 1.00 50.50 95 THR A CA 1
ATOM 659 C C . THR A 1 95 ? 7.741 15.063 -9.148 1.00 50.50 95 THR A C 1
ATOM 661 O O . THR A 1 95 ? 8.835 14.509 -9.183 1.00 50.50 95 THR A O 1
ATOM 664 N N . GLY A 1 96 ? 6.841 14.864 -10.111 1.00 52.81 96 GLY A N 1
ATOM 665 C CA . GLY A 1 96 ? 7.180 14.149 -11.340 1.00 52.81 96 GLY A CA 1
ATOM 666 C C . GLY A 1 96 ? 8.207 14.942 -12.151 1.00 52.81 96 GLY A C 1
ATOM 667 O O . GLY A 1 96 ? 7.912 16.052 -12.591 1.00 52.81 96 GLY A O 1
ATOM 668 N N . LEU A 1 97 ? 9.395 14.375 -12.375 1.00 51.53 97 LEU A N 1
ATOM 669 C CA . LEU A 1 97 ? 10.373 14.921 -13.314 1.00 51.53 97 LEU A CA 1
ATOM 670 C C . LEU A 1 97 ? 9.885 14.652 -14.743 1.00 51.53 97 LEU A C 1
ATOM 672 O O . LEU A 1 97 ? 9.985 13.537 -15.250 1.00 51.53 97 LEU A O 1
ATOM 676 N N . THR A 1 98 ? 9.347 15.679 -15.395 1.00 48.59 98 THR A N 1
ATOM 677 C CA . THR A 1 98 ? 9.043 15.631 -16.829 1.00 48.59 98 THR A CA 1
ATOM 678 C C . THR A 1 98 ? 10.183 16.297 -17.586 1.00 48.59 98 THR A C 1
ATOM 680 O O . THR A 1 98 ? 10.251 17.524 -17.635 1.00 48.59 98 THR A O 1
ATOM 683 N N . ILE A 1 99 ? 11.073 15.514 -18.202 1.00 54.59 99 ILE A N 1
ATOM 684 C CA . ILE A 1 99 ? 12.013 16.059 -19.189 1.00 54.59 99 ILE A CA 1
ATOM 685 C C . ILE A 1 99 ? 11.241 16.203 -20.508 1.00 54.59 99 ILE A C 1
ATOM 687 O O . ILE A 1 99 ? 11.211 15.303 -21.345 1.00 54.59 99 ILE A O 1
ATOM 691 N N . ASN A 1 100 ? 10.545 17.332 -20.667 1.00 52.19 100 ASN A N 1
ATOM 692 C CA . ASN A 1 100 ? 9.878 17.689 -21.918 1.00 52.19 100 ASN A CA 1
ATOM 693 C C . ASN A 1 100 ? 10.948 18.088 -22.944 1.00 52.19 100 ASN A C 1
ATOM 695 O O . ASN A 1 100 ? 11.391 19.237 -22.993 1.00 52.19 100 ASN A O 1
ATOM 699 N N . THR A 1 101 ? 11.408 17.123 -23.736 1.00 50.81 101 THR A N 1
ATOM 700 C CA . THR A 1 101 ? 12.255 17.419 -24.890 1.00 50.81 101 THR A CA 1
ATOM 701 C C . THR A 1 101 ? 11.358 17.911 -26.023 1.00 50.81 101 THR A C 1
ATOM 703 O O . THR A 1 101 ? 10.511 17.184 -26.542 1.00 50.81 101 THR A O 1
ATOM 706 N N . ARG A 1 102 ? 11.525 19.188 -26.397 1.00 52.03 102 ARG A N 1
ATOM 707 C CA . ARG A 1 102 ? 10.954 19.746 -27.634 1.00 52.03 102 ARG A CA 1
ATOM 708 C C . ARG A 1 102 ? 11.262 18.801 -28.802 1.00 52.03 102 ARG A C 1
ATOM 710 O O . ARG A 1 102 ? 12.370 18.276 -28.844 1.00 52.03 102 ARG A O 1
ATOM 717 N N . LEU A 1 103 ? 10.311 18.651 -29.736 1.00 52.97 103 LEU A N 1
ATOM 718 C CA . LEU A 1 103 ? 10.440 18.026 -31.070 1.00 52.97 103 LEU A CA 1
ATOM 719 C C . LEU A 1 103 ? 11.796 17.335 -31.309 1.00 52.97 103 LEU A C 1
ATOM 721 O O . LEU A 1 103 ? 12.755 17.963 -31.763 1.00 52.97 103 LEU A O 1
ATOM 725 N N . ILE A 1 104 ? 11.880 16.043 -30.986 1.00 58.69 104 ILE A N 1
ATOM 726 C CA . ILE A 1 104 ? 13.117 15.270 -31.116 1.00 58.69 104 ILE A CA 1
ATOM 727 C C . ILE A 1 104 ? 13.441 15.119 -32.601 1.00 58.69 104 ILE A C 1
ATOM 729 O O . ILE A 1 104 ? 12.895 14.265 -33.301 1.00 58.69 104 ILE A O 1
ATOM 733 N N . LYS A 1 105 ? 14.357 15.945 -33.102 1.00 62.50 105 LYS A N 1
ATOM 734 C CA . LYS A 1 105 ? 14.950 15.728 -34.419 1.00 62.50 105 LYS A CA 1
ATOM 735 C C . LYS A 1 105 ? 15.899 14.525 -34.319 1.00 62.50 105 LYS A C 1
ATOM 737 O O . LYS A 1 105 ? 16.690 14.475 -33.377 1.00 62.50 105 LYS A O 1
ATOM 742 N N . PRO A 1 106 ? 15.938 13.601 -35.297 1.00 64.94 106 PRO A N 1
ATOM 743 C CA . PRO A 1 106 ? 16.910 12.504 -35.311 1.00 64.94 106 PRO A CA 1
ATOM 744 C C . PRO A 1 106 ? 18.376 12.955 -35.312 1.00 64.94 106 PRO A C 1
ATOM 746 O O . PRO A 1 106 ? 19.262 12.121 -35.182 1.00 64.94 106 PRO A O 1
ATOM 749 N N . SER A 1 107 ? 18.666 14.248 -35.469 1.00 69.81 107 SER A N 1
ATOM 750 C CA . SER A 1 107 ? 20.007 14.831 -35.363 1.00 69.81 107 SER A CA 1
ATOM 751 C C . SER A 1 107 ? 20.290 15.494 -34.009 1.00 69.81 107 SER A C 1
ATOM 753 O O . SER A 1 107 ? 21.355 16.078 -33.852 1.00 69.81 107 SER A O 1
ATOM 755 N N . ALA A 1 108 ? 19.359 15.453 -33.051 1.00 74.75 108 ALA A N 1
ATOM 756 C CA . ALA A 1 108 ? 19.564 16.030 -31.727 1.00 74.75 108 ALA A CA 1
ATOM 757 C C . ALA A 1 108 ? 20.686 15.290 -30.963 1.00 74.75 108 ALA A C 1
ATOM 759 O O . ALA A 1 108 ? 20.867 14.080 -31.179 1.00 74.75 108 ALA A O 1
ATOM 760 N N . PRO A 1 109 ? 21.442 16.003 -30.104 1.00 78.06 109 PRO A N 1
ATOM 761 C CA . PRO A 1 109 ? 22.407 15.386 -29.200 1.00 78.06 109 PRO A CA 1
ATOM 762 C C . PRO A 1 109 ? 21.696 14.495 -28.174 1.00 78.06 109 PRO A C 1
ATOM 764 O O . PRO A 1 109 ? 20.514 14.689 -27.878 1.00 78.06 109 PRO A O 1
ATOM 767 N N . ALA A 1 110 ? 22.420 13.508 -27.647 1.00 82.81 110 ALA A N 1
ATOM 768 C CA . ALA A 1 110 ? 21.914 12.651 -26.584 1.00 82.81 110 ALA A CA 1
ATOM 769 C C . ALA A 1 110 ? 21.698 13.464 -25.297 1.00 82.81 110 ALA A C 1
ATOM 771 O O . ALA A 1 110 ? 22.518 14.312 -24.953 1.00 82.81 110 ALA A O 1
ATOM 772 N N . VAL A 1 111 ? 20.600 13.191 -24.594 1.00 84.69 111 VAL A N 1
ATOM 773 C CA . VAL A 1 111 ? 20.283 13.766 -23.275 1.00 84.69 111 VAL A CA 1
ATOM 774 C C . VAL A 1 111 ? 20.727 12.861 -22.124 1.00 84.69 111 VAL A C 1
ATOM 776 O O . VAL A 1 111 ? 20.556 13.218 -20.967 1.00 84.69 111 VAL A O 1
ATOM 779 N N . GLY A 1 112 ? 21.239 11.670 -22.438 1.00 86.56 112 GLY A N 1
ATOM 780 C CA . GLY A 1 112 ? 21.774 10.715 -21.477 1.00 86.56 112 GLY A CA 1
ATOM 781 C C . GLY A 1 112 ? 22.037 9.355 -22.117 1.00 86.56 112 GLY A C 1
ATOM 782 O O . GLY A 1 112 ? 21.798 9.156 -23.307 1.00 86.56 112 GLY A O 1
ATOM 783 N N . HIS A 1 113 ? 22.491 8.401 -21.313 1.00 89.12 113 HIS A N 1
ATOM 784 C CA . HIS A 1 113 ? 22.829 7.044 -21.726 1.00 89.12 113 HIS A CA 1
ATOM 785 C C . HIS A 1 113 ? 22.117 6.024 -20.825 1.00 89.12 113 HIS A C 1
ATOM 787 O O . HIS A 1 113 ? 22.195 6.091 -19.596 1.00 89.12 113 HIS A O 1
ATOM 793 N N . ILE A 1 114 ? 21.409 5.069 -21.436 1.00 89.81 114 ILE A N 1
ATOM 794 C CA . ILE A 1 114 ? 20.758 3.956 -20.734 1.00 89.81 114 ILE A CA 1
ATOM 795 C C . ILE A 1 114 ? 21.663 2.730 -20.776 1.00 89.81 114 ILE A C 1
ATOM 797 O O . ILE A 1 114 ? 22.184 2.369 -21.827 1.00 89.81 114 ILE A O 1
ATOM 801 N N . VAL A 1 115 ? 21.826 2.058 -19.640 1.00 90.69 115 VAL A N 1
ATOM 802 C CA . VAL A 1 115 ? 22.529 0.779 -19.518 1.00 90.69 115 VAL A CA 1
ATOM 803 C C . VAL A 1 115 ? 21.590 -0.235 -18.893 1.00 90.69 115 VAL A C 1
ATOM 805 O O . VAL A 1 115 ? 20.990 0.009 -17.849 1.00 90.69 115 VAL A O 1
ATOM 808 N N . VAL A 1 116 ? 21.478 -1.393 -19.528 1.00 89.06 116 VAL A N 1
ATOM 809 C CA . VAL A 1 116 ? 20.578 -2.465 -19.125 1.00 89.06 116 VAL A CA 1
ATOM 810 C C . VAL A 1 116 ? 21.378 -3.720 -18.817 1.00 89.06 116 VAL A C 1
ATOM 812 O O . VAL A 1 116 ? 22.222 -4.142 -19.607 1.00 89.06 116 VAL A O 1
ATOM 815 N N . GLY A 1 117 ? 21.091 -4.329 -17.666 1.00 84.56 117 GLY A N 1
ATOM 816 C CA . GLY A 1 117 ? 21.775 -5.525 -17.183 1.00 84.56 117 GLY A CA 1
ATOM 817 C C . GLY A 1 117 ? 23.051 -5.234 -16.389 1.00 84.56 117 GLY A C 1
ATOM 818 O O . GLY A 1 117 ? 23.392 -4.094 -16.087 1.00 84.56 117 GLY A O 1
ATOM 819 N N . SER A 1 118 ? 23.753 -6.305 -16.014 1.00 76.19 118 SER A N 1
ATOM 820 C CA . SER A 1 118 ? 24.999 -6.255 -15.243 1.00 76.19 118 SER A CA 1
ATOM 821 C C . SER A 1 118 ? 25.994 -7.296 -15.766 1.00 76.19 118 SER A C 1
ATOM 823 O O . SER A 1 118 ? 25.612 -8.278 -16.409 1.00 76.19 118 SER A O 1
ATOM 825 N N . GLY A 1 119 ? 27.285 -7.080 -15.513 1.00 79.12 119 GLY A N 1
ATOM 826 C CA . GLY A 1 119 ? 28.352 -7.988 -15.934 1.00 79.12 119 GLY A CA 1
ATOM 827 C C . GLY A 1 119 ? 28.547 -8.046 -17.455 1.00 79.12 119 GLY A C 1
ATOM 828 O O . GLY A 1 119 ? 28.542 -7.019 -18.133 1.00 79.12 119 GLY A O 1
ATOM 829 N N . LYS A 1 120 ? 28.755 -9.257 -17.991 1.00 75.75 120 LYS A N 1
ATOM 830 C CA . LYS A 1 120 ? 29.132 -9.504 -19.400 1.00 75.75 120 LYS A CA 1
ATOM 831 C C . LYS A 1 120 ? 27.987 -9.343 -20.405 1.00 75.75 120 LYS A C 1
ATOM 833 O O . LYS A 1 120 ? 28.243 -9.262 -21.599 1.00 75.75 120 LYS A O 1
ATOM 838 N N . HIS A 1 121 ? 26.744 -9.289 -19.931 1.00 77.81 121 HIS A N 1
ATOM 839 C CA . HIS A 1 121 ? 25.550 -9.176 -20.775 1.00 77.81 121 HIS A CA 1
ATOM 840 C C . HIS A 1 121 ? 24.925 -7.778 -20.734 1.00 77.81 121 HIS A C 1
ATOM 842 O O . HIS A 1 121 ? 23.767 -7.613 -21.114 1.00 77.81 121 HIS A O 1
ATOM 848 N N . LYS A 1 122 ? 25.667 -6.770 -20.253 1.00 85.94 122 LYS A N 1
ATOM 849 C CA . LYS A 1 122 ? 25.195 -5.387 -20.272 1.00 85.94 122 LYS A CA 1
ATOM 850 C C . LYS A 1 122 ? 25.193 -4.840 -21.697 1.00 85.94 122 LYS A C 1
ATOM 852 O O . LYS A 1 122 ? 26.141 -5.054 -22.451 1.00 85.94 122 LYS A O 1
ATOM 857 N N . PHE A 1 123 ? 24.160 -4.091 -22.041 1.00 88.56 123 PHE A N 1
ATOM 858 C CA . PHE A 1 123 ? 24.097 -3.326 -23.281 1.00 88.56 123 PHE A CA 1
ATOM 859 C C . PHE A 1 123 ? 23.473 -1.963 -23.002 1.00 88.56 123 PHE A C 1
ATOM 861 O O . PHE A 1 123 ? 22.793 -1.780 -21.993 1.00 88.56 123 PHE A O 1
ATOM 868 N N . GLY A 1 124 ? 23.744 -0.989 -23.863 1.00 89.50 124 GLY A N 1
ATOM 869 C CA . GLY A 1 124 ? 23.302 0.378 -23.641 1.00 89.50 124 GLY A CA 1
ATOM 870 C C . GLY A 1 124 ? 23.117 1.162 -24.925 1.00 89.50 124 GLY A C 1
ATOM 871 O O . GLY A 1 124 ? 23.487 0.695 -26.005 1.00 89.50 124 GLY A O 1
ATOM 872 N N . SER A 1 125 ? 22.494 2.324 -24.771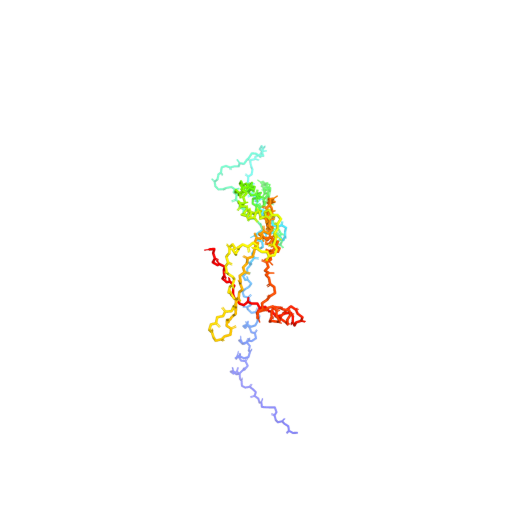 1.00 89.62 125 SER A N 1
ATOM 873 C CA . SER A 1 125 ? 22.073 3.197 -25.859 1.00 89.62 125 SER A CA 1
ATOM 874 C C . SER A 1 125 ? 22.063 4.651 -25.426 1.00 89.62 125 SER A C 1
ATOM 876 O O . SER A 1 125 ? 21.718 4.964 -24.287 1.00 89.62 125 SER A O 1
ATOM 878 N N . ASP A 1 126 ? 22.323 5.540 -26.375 1.00 89.25 126 ASP A N 1
ATOM 879 C CA . ASP A 1 126 ? 22.076 6.964 -26.193 1.00 89.25 126 ASP A CA 1
ATOM 880 C C . ASP A 1 126 ? 20.574 7.260 -26.222 1.00 89.25 126 ASP A C 1
ATOM 882 O O . ASP A 1 126 ? 19.825 6.782 -27.082 1.00 89.25 126 ASP A O 1
ATOM 886 N N . ILE A 1 127 ? 20.140 8.077 -25.272 1.00 86.81 127 ILE A N 1
ATOM 887 C CA . ILE A 1 127 ? 18.762 8.511 -25.101 1.00 86.81 127 ILE A CA 1
ATOM 888 C C . ILE A 1 127 ? 18.618 9.907 -25.694 1.00 86.81 127 ILE A C 1
ATOM 890 O O . ILE A 1 127 ? 19.435 10.789 -25.451 1.00 86.81 127 ILE A O 1
ATOM 894 N N . LEU A 1 128 ? 17.542 10.124 -26.441 1.00 84.56 128 LEU A N 1
ATOM 895 C CA . LEU A 1 128 ? 17.132 11.434 -26.941 1.00 84.56 128 LEU A CA 1
ATOM 896 C C . LEU A 1 128 ? 16.030 12.065 -26.088 1.00 84.56 128 LEU A C 1
ATOM 898 O O . LEU A 1 128 ? 15.930 13.286 -26.036 1.00 84.56 128 LEU A O 1
ATOM 902 N N . ALA A 1 129 ? 15.211 11.246 -25.421 1.00 79.19 129 ALA A N 1
ATOM 903 C CA . ALA A 1 129 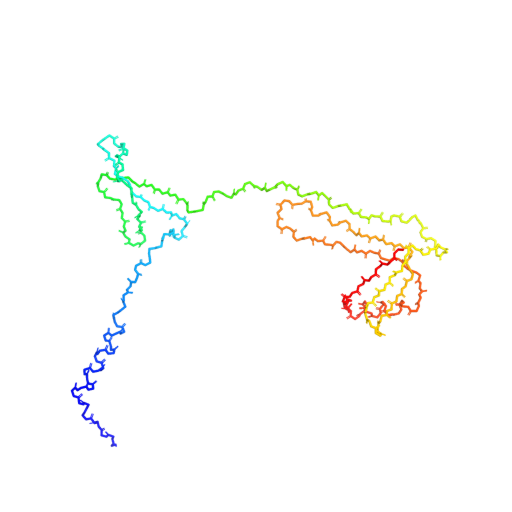? 14.203 11.710 -24.476 1.00 79.19 129 ALA A CA 1
ATOM 904 C C . ALA A 1 129 ? 13.881 10.668 -23.408 1.00 79.19 129 ALA A C 1
ATOM 906 O O . ALA A 1 129 ? 13.868 9.467 -23.685 1.00 79.19 129 ALA A O 1
ATOM 907 N N . LEU A 1 130 ? 13.559 11.156 -22.211 1.00 80.06 130 LEU A N 1
ATOM 908 C CA . LEU A 1 130 ? 13.152 10.360 -21.062 1.00 80.06 130 LEU A CA 1
ATOM 909 C C . LEU A 1 130 ? 11.923 11.000 -20.414 1.00 80.06 130 LEU A C 1
ATOM 911 O O . LEU A 1 130 ? 11.952 12.168 -20.040 1.00 80.06 130 LEU A O 1
ATOM 915 N N . SER A 1 131 ? 10.852 10.232 -20.253 1.00 75.50 131 SER A N 1
ATOM 916 C CA . SER A 1 131 ? 9.660 10.660 -19.523 1.00 75.50 131 SER A CA 1
ATOM 917 C C . SER A 1 131 ? 9.319 9.635 -18.457 1.00 75.50 131 SER A C 1
ATOM 919 O O . SER A 1 131 ? 9.285 8.445 -18.749 1.00 75.50 131 SER A O 1
ATOM 921 N N . PHE A 1 132 ? 9.049 10.088 -17.237 1.00 72.06 132 PHE A N 1
ATOM 922 C CA . PHE A 1 132 ? 8.479 9.257 -16.185 1.00 72.06 132 PHE A CA 1
ATOM 923 C C . PHE A 1 132 ? 6.997 9.586 -16.091 1.00 72.06 132 PHE A C 1
ATOM 925 O O . PHE A 1 132 ? 6.636 10.734 -15.827 1.00 72.06 132 PHE A O 1
ATOM 932 N N . GLY A 1 133 ? 6.124 8.603 -16.307 1.00 60.72 133 GLY A N 1
ATOM 933 C CA . GLY A 1 133 ? 4.701 8.835 -16.127 1.00 60.72 133 GLY A CA 1
ATOM 934 C C . GLY A 1 133 ? 4.413 9.256 -14.684 1.00 60.72 133 GLY A C 1
ATOM 935 O O . GLY A 1 133 ? 4.834 8.593 -13.737 1.00 60.72 133 GLY A O 1
ATOM 936 N N . ASN A 1 134 ? 3.689 10.361 -14.497 1.00 58.28 134 ASN A N 1
ATOM 937 C CA . ASN A 1 134 ? 3.313 10.838 -13.169 1.00 58.28 134 ASN A CA 1
ATOM 938 C C . ASN A 1 134 ? 2.472 9.769 -12.453 1.00 58.28 134 ASN A C 1
ATOM 940 O O . ASN A 1 134 ? 1.295 9.569 -12.765 1.00 58.28 134 ASN A O 1
ATOM 944 N N . SER A 1 135 ? 3.061 9.092 -11.470 1.00 54.66 135 SER A N 1
ATOM 945 C CA . SER A 1 135 ? 2.336 8.280 -10.498 1.00 54.66 135 SER A CA 1
ATOM 946 C C . SER A 1 135 ? 1.789 9.197 -9.409 1.00 54.66 135 SER A C 1
ATOM 948 O O . SER A 1 135 ? 2.306 9.265 -8.296 1.00 54.66 135 SER A O 1
ATOM 950 N N . SER A 1 136 ? 0.746 9.954 -9.738 1.00 52.03 136 SER A N 1
ATOM 951 C CA . SER A 1 136 ? -0.057 10.651 -8.741 1.00 52.03 136 SER A CA 1
ATOM 952 C C . SER A 1 136 ? -0.890 9.623 -7.970 1.00 52.03 136 SER A C 1
ATOM 954 O O . SER A 1 136 ? -2.042 9.354 -8.296 1.00 52.03 136 SER A O 1
ATOM 956 N N . ALA A 1 137 ? -0.323 9.048 -6.907 1.00 51.28 137 ALA A N 1
ATOM 957 C CA . ALA A 1 137 ? -1.112 8.419 -5.848 1.00 51.28 137 ALA A CA 1
ATOM 958 C C . ALA A 1 137 ? -1.759 9.527 -4.997 1.00 51.28 137 ALA A C 1
ATOM 960 O O . ALA A 1 137 ? -1.402 9.780 -3.851 1.00 51.28 137 ALA A O 1
ATOM 961 N N . SER A 1 138 ? -2.682 10.264 -5.609 1.00 47.16 138 SER A N 1
ATOM 962 C CA . SER A 1 138 ? -3.462 11.326 -4.985 1.00 47.16 138 SER A CA 1
ATOM 963 C C . SER A 1 138 ? -4.739 10.753 -4.374 1.00 47.16 138 SER A C 1
ATOM 965 O O . SER A 1 138 ? -5.834 11.117 -4.795 1.00 47.16 138 SER A O 1
ATOM 967 N N . GLY A 1 139 ? -4.620 9.809 -3.440 1.00 46.91 139 GLY A N 1
ATOM 968 C CA . GLY A 1 139 ? -5.775 9.084 -2.916 1.00 46.91 139 GLY A CA 1
ATOM 969 C C . GLY A 1 139 ? -5.533 8.534 -1.518 1.00 46.91 139 GLY A C 1
ATOM 970 O O . GLY A 1 139 ? -4.670 7.695 -1.309 1.00 46.91 139 GLY A O 1
ATOM 971 N N . ALA A 1 140 ? -6.340 9.025 -0.592 1.00 48.53 140 ALA A N 1
ATOM 972 C CA . ALA A 1 140 ? -6.434 8.783 0.842 1.00 48.53 140 ALA A CA 1
ATOM 973 C C . ALA A 1 140 ? -6.546 7.328 1.356 1.00 48.53 140 ALA A C 1
ATOM 975 O O . ALA A 1 140 ? -6.700 7.127 2.555 1.00 48.53 140 ALA A O 1
ATOM 976 N N . GLY A 1 141 ? -6.491 6.299 0.514 1.00 48.22 141 GLY A N 1
ATOM 977 C CA . GLY A 1 141 ? -6.730 4.927 0.961 1.00 48.22 141 GLY A CA 1
ATOM 978 C C . GLY A 1 141 ? -5.753 3.975 0.320 1.00 48.22 141 GLY A C 1
ATOM 979 O O . GLY A 1 141 ? -5.786 3.887 -0.898 1.00 48.22 141 GLY A O 1
ATOM 980 N N . ALA A 1 142 ? -4.912 3.317 1.136 1.00 46.72 142 ALA A N 1
ATOM 981 C CA . ALA A 1 142 ? -4.199 2.042 0.913 1.00 46.72 142 ALA A CA 1
ATOM 982 C C . ALA A 1 142 ? -3.788 1.695 -0.540 1.00 46.72 142 ALA A C 1
ATOM 984 O O . ALA A 1 142 ? -3.723 0.532 -0.943 1.00 46.72 142 ALA A O 1
ATOM 985 N N . GLY A 1 143 ? -3.546 2.713 -1.358 1.00 54.22 143 GLY A N 1
ATOM 986 C CA . GLY A 1 143 ? -3.519 2.605 -2.800 1.00 54.22 143 GLY A CA 1
ATOM 987 C C . GLY A 1 143 ? -2.087 2.379 -3.196 1.00 54.22 143 GLY A C 1
ATOM 988 O O . GLY A 1 143 ? -1.285 3.309 -3.157 1.00 54.22 143 GLY A O 1
ATOM 989 N N . LYS A 1 144 ? -1.764 1.131 -3.538 1.00 55.22 144 LYS A N 1
ATOM 990 C CA . LYS A 1 144 ? -0.450 0.746 -4.062 1.00 55.22 144 LYS A CA 1
ATOM 991 C C . LYS A 1 144 ? -0.022 1.774 -5.112 1.00 55.22 144 LYS A C 1
ATOM 993 O O . LYS A 1 144 ? -0.796 2.052 -6.031 1.00 55.22 144 LYS A O 1
ATOM 998 N N . VAL A 1 145 ? 1.180 2.338 -4.970 1.00 62.91 145 VAL A N 1
ATOM 999 C CA . VAL A 1 145 ? 1.746 3.271 -5.952 1.00 62.91 145 VAL A CA 1
ATOM 1000 C C . VAL A 1 145 ? 1.713 2.584 -7.313 1.00 62.91 145 VAL A C 1
ATOM 1002 O O . VAL A 1 145 ? 2.423 1.609 -7.550 1.00 62.91 145 VAL A O 1
ATOM 1005 N N . LYS A 1 146 ? 0.835 3.059 -8.199 1.00 57.84 146 LYS A N 1
ATOM 1006 C CA . LYS A 1 146 ? 0.806 2.613 -9.587 1.00 57.84 146 LYS A CA 1
ATOM 1007 C C . LYS A 1 146 ? 1.832 3.445 -10.333 1.00 57.84 146 LYS A C 1
ATOM 1009 O O . LYS A 1 146 ? 1.556 4.584 -10.706 1.00 57.84 146 LYS A O 1
ATOM 1014 N N . PHE A 1 147 ? 3.026 2.890 -10.494 1.00 64.62 147 PHE A N 1
ATOM 1015 C CA . PHE A 1 147 ? 4.020 3.456 -11.391 1.00 64.62 147 PHE A CA 1
ATOM 1016 C C . PHE A 1 147 ? 3.457 3.389 -12.809 1.00 64.62 147 PHE A C 1
ATOM 1018 O O . PHE A 1 147 ? 3.126 2.308 -13.299 1.00 64.62 147 PHE A O 1
ATOM 1025 N N . LYS A 1 148 ? 3.278 4.552 -13.438 1.00 68.88 148 LYS A N 1
ATOM 1026 C CA . LYS A 1 148 ? 3.044 4.594 -14.879 1.00 68.88 148 LYS A CA 1
ATOM 1027 C C . LYS A 1 148 ? 4.337 4.204 -15.587 1.00 68.88 148 LYS A C 1
ATOM 1029 O O . LYS A 1 148 ? 5.421 4.293 -15.010 1.00 68.88 148 LYS A O 1
ATOM 1034 N N . GLU A 1 149 ? 4.202 3.767 -16.831 1.00 75.62 149 GLU A N 1
ATOM 1035 C CA . GLU A 1 149 ? 5.358 3.515 -17.680 1.00 75.62 149 GLU A CA 1
ATOM 1036 C C . GLU A 1 149 ? 6.265 4.749 -17.752 1.00 75.62 149 GLU A C 1
ATOM 1038 O O . GLU A 1 149 ? 5.816 5.898 -17.658 1.00 75.62 149 GLU A O 1
ATOM 1043 N N . PHE A 1 150 ? 7.560 4.494 -17.888 1.00 77.56 150 PHE A N 1
ATOM 1044 C CA . PHE A 1 150 ? 8.512 5.508 -18.297 1.00 77.56 150 PHE A CA 1
ATOM 1045 C C . PHE A 1 150 ? 8.884 5.237 -19.754 1.00 77.56 150 PHE A C 1
ATOM 1047 O O . PHE A 1 150 ? 9.076 4.089 -20.156 1.00 77.56 150 PHE A O 1
ATOM 1054 N N . THR A 1 151 ? 8.981 6.298 -20.544 1.00 80.38 151 THR A N 1
ATOM 1055 C CA . THR A 1 151 ? 9.208 6.218 -21.986 1.00 80.38 151 THR A CA 1
ATOM 1056 C C . THR A 1 151 ? 10.605 6.720 -22.299 1.00 80.38 151 THR A C 1
ATOM 1058 O O . THR A 1 151 ? 10.971 7.835 -21.924 1.00 80.38 151 THR A O 1
ATOM 1061 N N . VAL A 1 152 ? 11.378 5.897 -23.008 1.00 82.38 152 VAL A N 1
ATOM 1062 C CA . VAL A 1 152 ? 12.728 6.223 -23.478 1.00 82.38 152 VAL A CA 1
ATOM 1063 C C . VAL A 1 152 ? 12.712 6.261 -25.000 1.00 82.38 152 VAL A C 1
ATOM 1065 O O . VAL A 1 152 ? 12.385 5.265 -25.643 1.00 82.38 152 VAL A O 1
ATOM 1068 N N . MET A 1 153 ? 13.089 7.395 -25.586 1.00 80.44 153 MET A N 1
ATOM 1069 C CA . MET A 1 153 ? 13.273 7.518 -27.033 1.00 80.44 153 MET A CA 1
ATOM 1070 C C . MET A 1 153 ? 14.760 7.498 -27.358 1.00 80.44 153 MET A C 1
ATOM 1072 O O . MET A 1 153 ? 15.535 8.246 -26.769 1.00 80.44 153 MET A O 1
ATOM 1076 N N . LYS A 1 154 ? 15.159 6.662 -28.314 1.00 84.12 154 LYS A N 1
ATOM 1077 C CA . LYS A 1 154 ? 16.546 6.500 -28.767 1.00 84.12 154 LYS A CA 1
ATOM 1078 C C . LYS A 1 154 ? 16.601 6.331 -30.282 1.00 84.12 154 LYS A C 1
ATOM 1080 O O . LYS A 1 154 ? 15.598 5.980 -30.904 1.00 84.12 154 LYS A O 1
ATOM 1085 N N . LYS A 1 155 ? 17.776 6.542 -30.880 1.00 82.44 155 LYS A N 1
ATOM 1086 C CA . LYS A 1 155 ? 18.010 6.183 -32.291 1.00 82.44 155 LYS A CA 1
ATOM 1087 C C . LYS A 1 155 ? 18.163 4.674 -32.435 1.00 82.44 155 LYS A C 1
ATOM 1089 O O . LYS A 1 155 ? 18.469 3.975 -31.473 1.00 82.44 155 LYS A O 1
ATOM 1094 N N . VAL A 1 156 ? 17.976 4.168 -33.651 1.00 84.06 156 VAL A N 1
ATOM 1095 C CA . VAL A 1 156 ? 18.317 2.778 -33.960 1.00 84.06 156 VAL A CA 1
ATOM 1096 C C . VAL A 1 156 ? 19.828 2.598 -33.817 1.00 84.06 156 VAL A C 1
ATOM 1098 O O . VAL A 1 156 ? 20.600 3.324 -34.436 1.00 84.06 156 VAL A O 1
ATOM 1101 N N . ASP A 1 157 ? 20.240 1.639 -32.992 1.00 85.94 157 ASP A N 1
ATOM 1102 C CA . ASP A 1 157 ? 21.644 1.311 -32.749 1.00 85.94 157 ASP A CA 1
ATOM 1103 C C . ASP A 1 157 ? 21.831 -0.213 -32.582 1.00 85.94 157 ASP A C 1
ATOM 1105 O O . ASP A 1 157 ? 20.893 -1.000 -32.748 1.00 85.94 157 ASP A O 1
ATOM 1109 N N . LYS A 1 158 ? 23.044 -0.638 -32.206 1.00 87.19 158 LYS A N 1
ATOM 1110 C CA . LYS A 1 158 ? 23.391 -2.054 -31.986 1.00 87.19 158 LYS A CA 1
ATOM 1111 C C . LYS A 1 158 ? 22.576 -2.736 -30.877 1.00 87.19 158 LYS A C 1
ATOM 1113 O O . LYS A 1 158 ? 22.443 -3.956 -30.897 1.00 87.19 158 LYS A O 1
ATOM 1118 N N . ALA A 1 159 ? 22.035 -1.985 -29.921 1.00 87.94 159 ALA A N 1
ATOM 1119 C CA . ALA A 1 159 ? 21.204 -2.500 -28.838 1.00 87.94 159 ALA A CA 1
ATOM 1120 C C . ALA A 1 159 ? 19.714 -2.593 -29.214 1.00 87.94 159 ALA A C 1
ATOM 1122 O O . ALA A 1 159 ? 18.965 -3.303 -28.544 1.00 87.94 159 ALA A O 1
ATOM 1123 N N . SER A 1 160 ? 19.254 -1.935 -30.286 1.00 88.56 160 SER A N 1
ATOM 1124 C CA . SER A 1 160 ? 17.845 -1.991 -30.716 1.00 88.56 160 SER A CA 1
ATOM 1125 C C . SER A 1 160 ? 17.319 -3.411 -30.988 1.00 88.56 160 SER A C 1
ATOM 1127 O O . SER A 1 160 ? 16.230 -3.722 -30.500 1.00 88.56 160 SER A O 1
ATOM 1129 N N . PRO A 1 161 ? 18.059 -4.311 -31.666 1.00 90.44 161 PRO A N 1
ATOM 1130 C CA . PRO A 1 161 ? 17.621 -5.697 -31.843 1.00 90.44 161 PRO A CA 1
ATOM 1131 C C . PRO A 1 161 ? 17.484 -6.463 -30.519 1.00 90.44 161 PRO A C 1
ATOM 1133 O O . PRO A 1 161 ? 16.605 -7.313 -30.390 1.00 90.44 161 PRO A O 1
ATOM 1136 N N . LE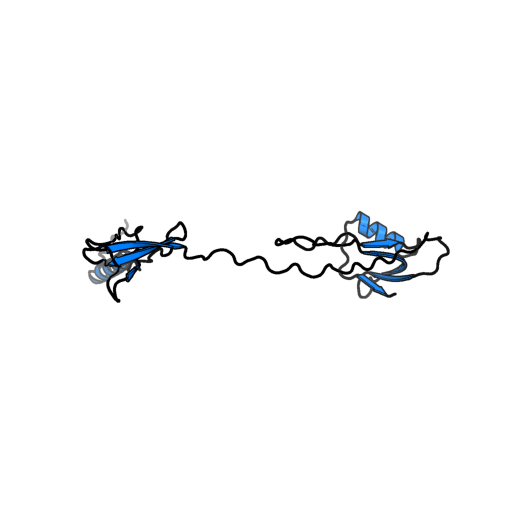U A 1 162 ? 18.317 -6.149 -29.516 1.00 87.88 162 LEU A N 1
ATOM 1137 C CA . LEU A 1 162 ? 18.242 -6.765 -28.187 1.00 87.88 162 LEU A CA 1
ATOM 1138 C C . LEU A 1 162 ? 17.000 -6.292 -27.430 1.00 87.88 162 LEU A C 1
ATOM 1140 O O . LEU A 1 162 ? 16.272 -7.119 -26.890 1.00 87.88 162 LEU A O 1
ATOM 1144 N N . PHE A 1 163 ? 16.706 -4.991 -27.450 1.00 88.12 163 PHE A N 1
ATOM 1145 C CA . PHE A 1 163 ? 15.467 -4.463 -26.875 1.00 88.12 163 PHE A CA 1
ATOM 1146 C C . PHE A 1 163 ? 14.224 -5.084 -27.520 1.00 88.12 163 PHE A C 1
ATOM 1148 O O . PHE A 1 163 ? 13.322 -5.527 -26.811 1.00 88.12 163 PHE A O 1
ATOM 1155 N N . PHE A 1 164 ? 14.194 -5.184 -28.852 1.00 88.44 164 PHE A N 1
ATOM 1156 C CA . PHE A 1 164 ? 13.068 -5.781 -29.569 1.00 88.44 164 PHE A CA 1
ATOM 1157 C C . PHE A 1 164 ? 12.898 -7.269 -29.243 1.00 88.44 164 PHE A C 1
ATOM 1159 O O . PHE A 1 164 ? 11.790 -7.714 -28.949 1.00 88.44 164 PHE A O 1
ATOM 1166 N N . LYS A 1 165 ? 14.001 -8.028 -29.212 1.00 88.88 165 LYS A N 1
ATOM 1167 C CA . LYS A 1 165 ? 13.984 -9.442 -28.821 1.00 88.88 165 LYS A CA 1
ATOM 1168 C C . LYS A 1 165 ? 13.432 -9.627 -27.410 1.00 88.88 165 LYS A C 1
ATOM 1170 O O . LYS A 1 165 ? 12.564 -10.467 -27.218 1.00 88.88 165 LYS A O 1
ATOM 1175 N N . HIS A 1 166 ? 13.912 -8.841 -26.447 1.00 88.06 166 HIS A N 1
ATOM 1176 C CA . HIS A 1 166 ? 13.469 -8.926 -25.055 1.00 88.06 166 HIS A CA 1
ATOM 1177 C C . HIS A 1 166 ? 11.999 -8.524 -24.884 1.00 88.06 166 HIS A C 1
ATOM 1179 O O . HIS A 1 166 ? 11.311 -9.109 -24.054 1.00 88.06 166 HIS A O 1
ATOM 1185 N N . CYS A 1 167 ? 11.509 -7.573 -25.686 1.00 87.69 167 CYS A N 1
ATOM 1186 C CA . CYS A 1 167 ? 10.091 -7.229 -25.746 1.00 87.69 167 CYS A CA 1
ATOM 1187 C C . CYS A 1 167 ? 9.258 -8.415 -26.262 1.00 87.69 167 CYS A C 1
ATOM 1189 O O . CYS A 1 167 ? 8.307 -8.832 -25.607 1.00 87.69 167 CYS A O 1
ATOM 1191 N N . ALA A 1 168 ? 9.669 -9.020 -27.383 1.00 90.88 168 ALA A N 1
ATOM 1192 C CA . ALA A 1 168 ? 8.974 -10.157 -27.986 1.00 90.88 168 ALA A CA 1
ATOM 1193 C C . ALA A 1 168 ? 8.973 -11.413 -27.095 1.00 90.88 168 ALA A C 1
ATOM 1195 O O . ALA A 1 168 ? 8.015 -12.180 -27.114 1.00 90.88 168 ALA A O 1
ATOM 1196 N N . SER A 1 169 ? 10.025 -11.623 -26.297 1.00 91.44 169 SER A N 1
ATOM 1197 C CA . SER A 1 169 ? 10.118 -12.735 -25.345 1.00 91.44 169 SER A CA 1
ATOM 1198 C C . SER A 1 169 ? 9.560 -12.422 -23.953 1.00 91.44 169 SER A C 1
ATOM 1200 O O . SER A 1 169 ? 9.660 -13.273 -23.071 1.00 91.44 169 SER A O 1
ATOM 1202 N N . GLY A 1 170 ? 9.033 -11.215 -23.714 1.00 88.31 170 GLY A N 1
ATOM 1203 C CA . GLY A 1 170 ? 8.545 -10.795 -22.394 1.00 88.31 170 GLY A CA 1
ATOM 1204 C C . GLY A 1 170 ? 9.623 -10.812 -21.301 1.00 88.31 170 GLY A C 1
ATOM 1205 O O . GLY A 1 170 ? 9.337 -11.079 -20.137 1.00 88.31 170 GLY A O 1
ATOM 1206 N N . SER A 1 171 ? 10.889 -10.598 -21.658 1.00 84.69 171 SER A N 1
ATOM 1207 C CA . SER A 1 171 ? 12.009 -10.710 -20.723 1.00 84.69 171 SER A CA 1
ATOM 1208 C C . SER A 1 171 ? 12.127 -9.492 -19.808 1.00 84.69 171 SER A C 1
ATOM 1210 O O . SER A 1 171 ? 12.122 -8.350 -20.261 1.00 84.69 171 SER A O 1
ATOM 1212 N N . HIS A 1 172 ? 12.318 -9.743 -18.513 1.00 86.62 172 HIS A N 1
ATOM 1213 C CA . HIS A 1 172 ? 12.488 -8.695 -17.509 1.00 86.62 172 HIS A CA 1
ATOM 1214 C C . HIS A 1 172 ? 13.959 -8.326 -17.304 1.00 86.62 172 HIS A C 1
ATOM 1216 O O . HIS A 1 172 ? 14.839 -9.187 -17.237 1.00 86.62 172 HIS A O 1
ATOM 1222 N N . TYR A 1 173 ? 14.222 -7.032 -17.132 1.00 85.94 173 TYR A N 1
ATOM 1223 C CA . TYR A 1 173 ? 15.541 -6.534 -16.766 1.00 85.94 173 TYR A CA 1
ATOM 1224 C C . TYR A 1 173 ? 15.660 -6.401 -15.249 1.00 85.94 173 TYR A C 1
ATOM 1226 O O . TYR A 1 173 ? 14.881 -5.691 -14.621 1.00 85.94 173 TYR A O 1
ATOM 1234 N N . LYS A 1 174 ? 16.670 -7.051 -14.660 1.00 87.88 174 LYS A N 1
ATOM 1235 C CA . LYS A 1 174 ? 16.950 -6.953 -13.216 1.00 87.88 174 LYS A CA 1
ATOM 1236 C C . LYS A 1 174 ? 17.402 -5.550 -12.799 1.00 87.88 174 LYS A C 1
ATOM 1238 O O . LYS A 1 174 ? 17.123 -5.114 -11.687 1.00 87.88 174 LYS A O 1
ATOM 1243 N N . THR A 1 175 ? 18.141 -4.862 -13.666 1.00 85.31 175 THR A N 1
ATOM 1244 C CA . THR A 1 175 ? 18.702 -3.538 -13.379 1.00 85.31 175 THR A CA 1
ATOM 1245 C C . THR A 1 175 ? 18.775 -2.721 -14.659 1.00 85.31 175 THR A C 1
ATOM 1247 O O . THR A 1 175 ? 19.207 -3.227 -15.698 1.00 85.31 175 THR A O 1
ATOM 1250 N N . VAL A 1 176 ? 18.353 -1.463 -14.556 1.00 86.69 176 VAL A N 1
ATOM 1251 C CA . VAL A 1 176 ? 18.450 -0.445 -15.600 1.00 86.69 176 VAL A CA 1
ATOM 1252 C C . VAL A 1 176 ? 19.023 0.807 -14.950 1.00 86.69 176 VAL A C 1
ATOM 1254 O O . VAL A 1 176 ? 18.461 1.307 -13.979 1.00 86.69 176 VAL A O 1
ATOM 1257 N N . THR A 1 177 ? 20.137 1.296 -15.480 1.00 88.19 177 THR A N 1
ATOM 1258 C CA . THR A 1 177 ? 20.809 2.509 -15.014 1.00 88.19 177 THR A CA 1
ATOM 1259 C C . THR A 1 177 ? 20.710 3.565 -16.100 1.00 88.19 177 THR A C 1
ATOM 1261 O O . THR A 1 177 ? 21.035 3.297 -17.255 1.00 88.19 177 THR A O 1
ATOM 1264 N N . ILE A 1 178 ? 20.275 4.767 -15.733 1.00 86.12 178 ILE A N 1
ATOM 1265 C CA . ILE A 1 178 ? 20.225 5.923 -16.627 1.00 86.12 178 ILE A CA 1
ATOM 1266 C C . ILE A 1 178 ? 21.193 6.965 -16.075 1.00 86.12 178 ILE A C 1
ATOM 1268 O O . ILE A 1 178 ? 21.039 7.399 -14.935 1.00 86.12 178 ILE A O 1
ATOM 1272 N N . SER A 1 179 ? 22.185 7.344 -16.875 1.00 85.25 179 SER A N 1
ATOM 1273 C CA . SER A 1 179 ? 23.097 8.454 -16.588 1.00 85.25 179 SER A CA 1
ATOM 1274 C C . SER A 1 179 ? 22.772 9.613 -17.522 1.00 85.25 179 SER A C 1
ATOM 1276 O O . SER A 1 179 ? 22.669 9.393 -18.729 1.00 85.25 179 SER A O 1
ATOM 1278 N N . MET A 1 180 ? 22.579 10.809 -16.971 1.00 79.06 180 MET A N 1
ATOM 1279 C CA . MET A 1 180 ? 22.426 12.052 -17.740 1.00 79.06 180 MET A CA 1
ATOM 1280 C C . MET A 1 180 ? 23.801 12.664 -17.996 1.00 79.06 180 MET A C 1
ATOM 1282 O O . MET A 1 180 ? 24.635 12.591 -17.063 1.00 79.06 180 MET A O 1
#

pLDDT: mean 74.54, std 16.69, range [37.16, 96.19]

Foldseek 3Di:
DDDPDDDDPVNVVVVVVVVVVVVPDPPPPPQPVVPPVQKWKKKFAADPVRHGDDPPTMDTDRVVVVDDYDPRIDMDMDGPDDDDDPQDDDDDADPFDAPPDPPQDLPDDFPWKKWFADDPPIDIFGFSGKGWPRQGPVDRDPDPRDGDDIDTDGDDDPCVVVVVVCVVVVHDTPDMDIGD